Protein AF-A0A9E5TKU6-F1 (afdb_monomer_lite)

Radius of gyration: 14.05 Å; chains: 1; bounding box: 46×24×39 Å

Sequence (88 aa):
GSNSWIKYLPYDLDLKQVFRKAVQAGGSRKVLFGTDSTFFPRGWRFNILKAQYGACRELVADGVLTDEDVHRIFHDNILELTGFRPRV

Structure (mmCIF, N/CA/C/O backbone):
data_AF-A0A9E5TKU6-F1
#
_entry.id   AF-A0A9E5TKU6-F1
#
loop_
_atom_site.group_PDB
_atom_site.id
_atom_site.type_symbol
_atom_site.label_atom_id
_atom_site.label_alt_id
_atom_site.label_comp_id
_atom_site.label_asym_id
_atom_site.label_entity_id
_atom_site.label_seq_id
_atom_site.pdbx_PDB_ins_code
_atom_site.Cartn_x
_atom_site.Cartn_y
_atom_site.Cartn_z
_atom_site.occupancy
_atom_site.B_iso_or_equiv
_atom_site.auth_seq_id
_atom_site.auth_comp_id
_atom_site.auth_asym_id
_atom_site.auth_atom_id
_atom_site.pdbx_PDB_model_num
ATOM 1 N N . GLY A 1 1 ? 4.894 0.945 -10.520 1.00 76.75 1 GLY A N 1
ATOM 2 C CA . GLY A 1 1 ? 6.020 0.246 -11.164 1.00 76.75 1 GLY A CA 1
ATOM 3 C C . GLY A 1 1 ? 6.088 -1.212 -10.750 1.00 76.75 1 GLY A C 1
ATOM 4 O O . GLY A 1 1 ? 5.238 -1.685 -10.012 1.00 76.75 1 GLY A O 1
ATOM 5 N N . SER A 1 2 ? 7.088 -1.958 -11.231 1.00 82.81 2 SER A N 1
ATOM 6 C CA . SER A 1 2 ? 7.308 -3.382 -10.893 1.00 82.81 2 SER A CA 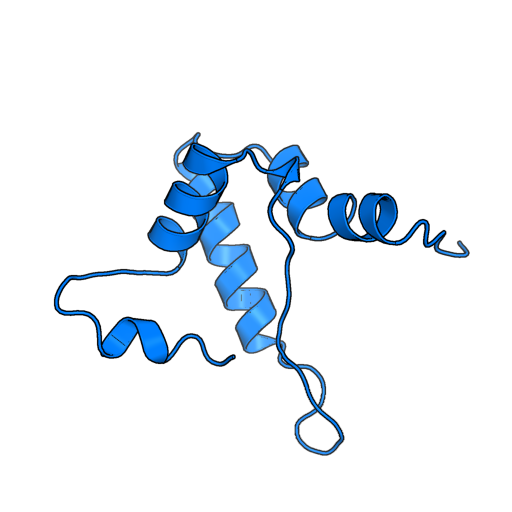1
ATOM 7 C C . SER A 1 2 ? 7.865 -3.635 -9.487 1.00 82.81 2 SER A C 1
ATOM 9 O O . SER A 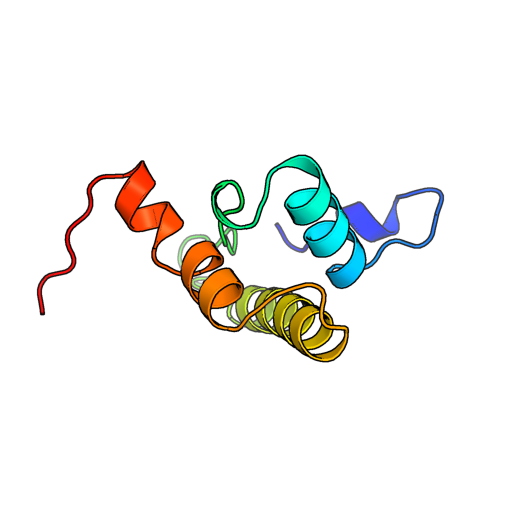1 2 ? 8.205 -4.770 -9.178 1.00 82.81 2 SER A O 1
ATOM 11 N N . ASN A 1 3 ? 8.022 -2.592 -8.668 1.00 89.12 3 ASN A N 1
ATOM 12 C CA . ASN A 1 3 ? 8.732 -2.625 -7.386 1.00 89.12 3 ASN A CA 1
ATOM 13 C C . ASN A 1 3 ? 10.201 -3.084 -7.483 1.00 89.12 3 ASN A C 1
ATOM 15 O O . ASN A 1 3 ? 10.826 -3.370 -6.471 1.00 89.12 3 ASN A O 1
ATOM 19 N N . SER A 1 4 ? 10.790 -3.097 -8.688 1.00 90.38 4 SER A N 1
ATOM 20 C CA . SER A 1 4 ? 12.187 -3.508 -8.894 1.00 90.38 4 SER A CA 1
ATOM 21 C C . SER A 1 4 ? 13.201 -2.600 -8.196 1.00 90.38 4 SER A C 1
ATOM 23 O O . SER A 1 4 ? 14.311 -3.048 -7.942 1.00 90.38 4 SER A O 1
ATOM 25 N N . TRP A 1 5 ? 12.826 -1.356 -7.871 1.00 92.00 5 TRP A N 1
ATOM 26 C CA . TRP A 1 5 ? 13.673 -0.394 -7.153 1.00 92.00 5 TRP A CA 1
ATOM 27 C C . TRP A 1 5 ? 14.168 -0.936 -5.805 1.00 92.00 5 TRP A C 1
ATOM 29 O O . TRP A 1 5 ? 15.277 -0.620 -5.393 1.00 92.00 5 TRP A O 1
ATOM 39 N N . ILE A 1 6 ? 13.381 -1.813 -5.173 1.00 93.50 6 ILE A N 1
ATOM 40 C CA . ILE A 1 6 ? 13.708 -2.474 -3.908 1.00 93.50 6 ILE A CA 1
ATOM 41 C C . ILE A 1 6 ? 15.041 -3.237 -3.997 1.00 93.50 6 ILE A C 1
ATOM 43 O O . ILE A 1 6 ? 15.831 -3.201 -3.062 1.00 93.50 6 ILE A O 1
ATOM 47 N N . LYS A 1 7 ? 15.332 -3.868 -5.145 1.00 91.31 7 LYS A N 1
ATOM 48 C CA . LYS A 1 7 ? 16.538 -4.690 -5.362 1.00 91.31 7 LYS A CA 1
ATOM 49 C C . LYS A 1 7 ? 17.844 -3.897 -5.361 1.00 91.31 7 LYS A C 1
ATOM 51 O O . LYS A 1 7 ? 18.911 -4.495 -5.321 1.00 91.31 7 LYS A O 1
ATOM 56 N N . TYR A 1 8 ? 17.758 -2.578 -5.496 1.00 93.88 8 TYR A N 1
ATOM 57 C CA . TYR A 1 8 ? 18.918 -1.700 -5.627 1.00 93.88 8 TYR A CA 1
ATOM 58 C C . TYR A 1 8 ? 19.224 -0.937 -4.336 1.00 93.88 8 TYR A C 1
ATOM 60 O O . TYR A 1 8 ? 20.085 -0.060 -4.335 1.00 93.88 8 TYR A O 1
ATOM 68 N N . LEU A 1 9 ? 18.518 -1.237 -3.244 1.00 94.38 9 LEU A N 1
ATOM 69 C CA . LEU A 1 9 ? 18.815 -0.658 -1.943 1.00 94.38 9 LEU A CA 1
ATOM 70 C C . LEU A 1 9 ? 19.967 -1.404 -1.259 1.00 94.38 9 LEU A C 1
ATOM 72 O O . LEU A 1 9 ? 20.083 -2.617 -1.412 1.00 94.38 9 LEU A O 1
ATOM 76 N N . PRO A 1 10 ? 20.797 -0.707 -0.462 1.00 94.50 10 PRO A N 1
ATOM 77 C CA . PRO A 1 10 ? 21.909 -1.324 0.262 1.00 94.50 10 PRO A CA 1
ATOM 78 C C . PRO A 1 10 ? 21.460 -2.131 1.495 1.00 94.50 10 PRO A C 1
ATOM 80 O O . PRO A 1 10 ? 22.295 -2.551 2.289 1.00 94.50 10 PRO A O 1
ATOM 83 N N . TYR A 1 11 ? 20.152 -2.305 1.692 1.00 92.88 11 TYR A N 1
ATOM 84 C CA . TYR A 1 11 ? 19.554 -3.028 2.808 1.00 92.88 11 TYR A CA 1
ATOM 85 C C . TYR A 1 11 ? 18.341 -3.825 2.334 1.00 92.88 11 TYR A C 1
ATOM 87 O O . TYR A 1 11 ? 17.670 -3.434 1.375 1.00 92.88 11 TYR A O 1
ATOM 95 N N . ASP A 1 12 ? 18.034 -4.899 3.060 1.00 91.38 12 ASP A N 1
ATOM 96 C CA . ASP A 1 12 ? 16.860 -5.716 2.792 1.00 91.38 12 ASP A CA 1
ATOM 97 C C . ASP A 1 12 ? 15.588 -4.906 3.036 1.00 91.38 12 ASP A C 1
ATOM 99 O O . ASP A 1 12 ? 15.330 -4.384 4.128 1.00 91.38 12 ASP A O 1
ATOM 103 N N . LEU A 1 13 ? 14.804 -4.784 1.972 1.00 94.75 13 LEU A N 1
ATOM 104 C CA . LEU A 1 13 ? 13.495 -4.170 1.992 1.00 94.75 13 LEU A CA 1
ATOM 105 C C . LEU A 1 13 ? 12.528 -5.086 1.244 1.00 94.75 13 LEU A C 1
ATOM 107 O O . LEU A 1 13 ? 12.843 -5.583 0.168 1.00 94.75 13 LEU A O 1
ATOM 111 N N . 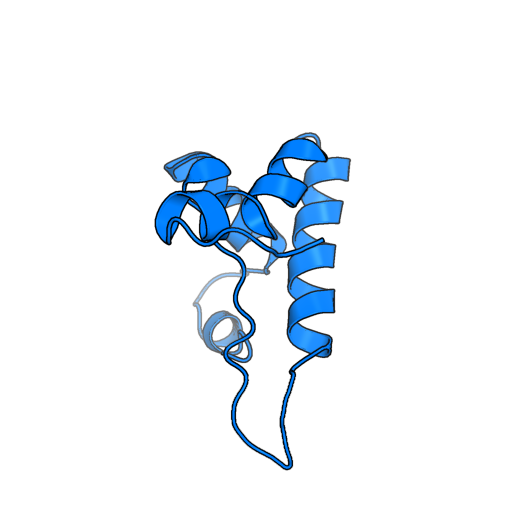ASP A 1 14 ? 11.337 -5.286 1.784 1.00 95.19 14 ASP A N 1
ATOM 112 C CA . ASP A 1 14 ? 10.233 -5.947 1.099 1.00 95.19 14 ASP A CA 1
ATOM 113 C C . ASP A 1 14 ? 8.988 -5.045 1.057 1.00 95.19 14 ASP A C 1
ATOM 115 O O . ASP A 1 14 ? 8.940 -3.949 1.629 1.00 95.19 14 ASP A O 1
ATOM 119 N N . LEU A 1 15 ? 7.952 -5.488 0.340 1.00 95.62 15 LEU A N 1
ATOM 120 C CA . LEU A 1 15 ? 6.713 -4.715 0.230 1.00 95.62 15 LEU A CA 1
ATOM 121 C C . LEU A 1 15 ? 6.001 -4.549 1.575 1.00 95.62 15 LEU A C 1
ATOM 123 O O . LEU A 1 15 ? 5.424 -3.489 1.824 1.00 95.62 15 LEU A O 1
ATOM 127 N N . LYS A 1 16 ? 6.068 -5.554 2.450 1.00 97.12 16 LYS A N 1
ATOM 128 C CA . LYS A 1 16 ? 5.469 -5.512 3.786 1.00 97.12 16 LYS A CA 1
ATOM 129 C C . LYS A 1 16 ? 6.089 -4.388 4.618 1.00 97.12 16 LYS A C 1
ATOM 131 O O . LYS A 1 16 ? 5.373 -3.598 5.232 1.00 97.12 16 LYS A O 1
ATOM 136 N N . GLN A 1 17 ? 7.410 -4.250 4.591 1.00 97.25 17 GLN A N 1
ATOM 137 C CA . GLN A 1 17 ? 8.153 -3.187 5.260 1.00 97.25 17 GLN A CA 1
ATOM 138 C C . GLN A 1 17 ? 7.857 -1.811 4.655 1.00 97.25 17 GLN A C 1
ATOM 140 O O . GLN A 1 17 ? 7.735 -0.844 5.409 1.00 97.25 17 GLN A O 1
ATOM 145 N N . VAL A 1 18 ? 7.696 -1.704 3.331 1.00 96.19 18 VAL A N 1
ATOM 146 C CA . VAL A 1 18 ? 7.288 -0.444 2.680 1.00 96.19 18 VAL A CA 1
ATOM 147 C C . VAL A 1 18 ? 5.922 0.013 3.188 1.00 96.19 18 VAL A C 1
ATOM 149 O O . VAL A 1 18 ? 5.798 1.150 3.648 1.00 96.19 18 VAL A O 1
ATOM 152 N N . PHE A 1 19 ? 4.917 -0.867 3.168 1.00 97.31 19 PHE A N 1
ATOM 153 C CA . PHE A 1 19 ? 3.582 -0.540 3.675 1.00 97.31 19 PHE A CA 1
ATOM 154 C C . PHE A 1 19 ? 3.604 -0.208 5.169 1.00 97.31 19 PHE A C 1
ATOM 156 O O . PHE A 1 19 ? 3.019 0.798 5.569 1.00 97.31 19 PHE A O 1
ATOM 163 N N . ARG A 1 20 ? 4.341 -0.976 5.982 1.00 97.88 20 ARG A N 1
ATOM 164 C CA . ARG A 1 20 ? 4.514 -0.695 7.415 1.00 97.88 20 ARG A CA 1
ATOM 165 C C . ARG A 1 20 ? 5.060 0.712 7.644 1.00 97.88 20 ARG A C 1
ATOM 167 O O . ARG A 1 20 ? 4.472 1.464 8.414 1.00 97.88 20 ARG A O 1
ATOM 174 N N . LYS A 1 21 ? 6.146 1.088 6.959 1.00 96.50 21 LYS A N 1
ATOM 175 C CA . LYS A 1 21 ? 6.754 2.423 7.093 1.00 96.50 21 LYS A CA 1
ATOM 176 C C . LYS A 1 21 ? 5.804 3.530 6.637 1.00 96.50 21 LYS A C 1
ATOM 178 O O . LYS A 1 21 ? 5.684 4.541 7.322 1.00 96.50 21 LYS A O 1
ATOM 183 N N . ALA A 1 22 ? 5.112 3.340 5.513 1.00 96.44 22 ALA A N 1
ATOM 184 C CA . ALA A 1 22 ? 4.165 4.325 4.991 1.00 96.44 22 ALA A CA 1
ATOM 185 C C . ALA A 1 22 ? 3.008 4.584 5.970 1.00 96.44 22 ALA A C 1
ATOM 187 O O . ALA A 1 22 ? 2.672 5.734 6.261 1.00 96.44 22 ALA A O 1
ATOM 188 N N . VAL A 1 23 ? 2.442 3.514 6.531 1.00 97.12 23 VAL A N 1
ATOM 189 C CA . VAL A 1 23 ? 1.342 3.596 7.497 1.00 97.12 23 VAL A CA 1
ATOM 190 C C . VAL A 1 23 ? 1.819 4.164 8.831 1.00 97.12 23 VAL A C 1
ATOM 192 O O . VAL A 1 23 ? 1.143 5.020 9.387 1.00 97.12 23 VAL A O 1
ATOM 195 N N . GLN A 1 24 ? 2.994 3.776 9.330 1.00 96.25 24 GLN A N 1
ATOM 196 C CA . GLN A 1 24 ? 3.557 4.361 10.554 1.00 96.25 24 GLN A CA 1
ATOM 197 C C . GLN A 1 24 ? 3.820 5.865 10.414 1.00 96.25 24 GLN A C 1
ATOM 199 O O . GLN A 1 24 ? 3.632 6.614 11.368 1.00 96.25 24 GLN A O 1
ATOM 204 N N . ALA A 1 25 ? 4.231 6.319 9.228 1.00 96.62 25 ALA A N 1
ATOM 205 C CA . ALA A 1 25 ? 4.516 7.727 8.983 1.00 96.62 25 ALA A CA 1
ATOM 206 C C . ALA A 1 25 ? 3.249 8.594 8.864 1.00 96.62 25 ALA A C 1
ATOM 208 O O . ALA A 1 25 ? 3.264 9.760 9.260 1.00 96.62 25 ALA A O 1
ATOM 209 N N . GLY A 1 26 ? 2.166 8.067 8.280 1.00 93.12 26 GLY A N 1
ATOM 210 C CA . GLY A 1 26 ? 1.017 8.891 7.876 1.00 93.12 26 GLY A CA 1
ATOM 211 C C . GLY A 1 26 ? -0.375 8.343 8.187 1.00 93.12 26 GLY A C 1
ATOM 212 O O . GLY A 1 26 ? -1.353 9.073 8.003 1.00 93.12 26 GLY A O 1
ATOM 213 N N . GLY A 1 27 ? -0.474 7.104 8.657 1.00 96.00 27 GLY A N 1
ATOM 214 C CA . GLY A 1 27 ? -1.713 6.340 8.774 1.00 96.00 27 GLY A CA 1
ATOM 215 C C . GLY A 1 27 ? -2.194 5.773 7.433 1.00 96.00 27 GLY A C 1
ATOM 216 O O . GLY A 1 27 ? -1.859 6.281 6.359 1.00 96.00 27 GLY A O 1
ATOM 217 N N . SER A 1 28 ? -3.038 4.740 7.494 1.00 97.06 28 SER A N 1
ATOM 218 C CA . SER A 1 28 ? -3.650 4.081 6.327 1.00 97.06 28 SER A CA 1
ATOM 219 C C . SER A 1 28 ? -4.395 5.062 5.418 1.00 97.06 28 SER A C 1
ATOM 221 O O . SER A 1 28 ? -4.319 4.958 4.198 1.00 97.06 28 SER A O 1
ATOM 223 N N . ARG A 1 29 ? -5.033 6.092 5.991 1.00 97.12 29 ARG A N 1
ATOM 224 C CA . ARG A 1 29 ? -5.762 7.155 5.271 1.00 97.12 29 ARG A CA 1
ATOM 225 C C . ARG A 1 29 ? -4.927 8.004 4.301 1.00 97.12 29 ARG A C 1
ATOM 227 O O . ARG A 1 29 ? -5.501 8.744 3.510 1.00 97.12 29 ARG A O 1
ATOM 234 N N . LYS A 1 30 ? -3.593 7.948 4.380 1.00 96.12 30 LYS A N 1
ATOM 235 C CA . LYS A 1 30 ? -2.675 8.691 3.493 1.00 96.12 30 LYS A CA 1
ATOM 236 C C . LYS A 1 30 ? -1.981 7.803 2.457 1.00 96.12 30 LYS A C 1
ATOM 238 O O . LYS A 1 30 ? -1.085 8.271 1.761 1.00 96.12 30 LYS A O 1
ATOM 243 N N . VAL A 1 31 ? -2.362 6.530 2.362 1.00 97.56 31 VAL A N 1
ATOM 244 C CA . VAL A 1 31 ? -1.744 5.557 1.455 1.00 97.56 31 VAL A CA 1
ATOM 245 C C . VAL A 1 31 ? -2.751 5.155 0.380 1.00 97.56 31 VAL A C 1
ATOM 247 O O . VAL A 1 31 ? -3.905 4.860 0.683 1.00 97.56 31 VAL A O 1
ATOM 250 N N . LEU A 1 32 ? -2.315 5.140 -0.879 1.00 96.81 32 LEU A N 1
ATOM 251 C CA . LEU A 1 32 ? -3.131 4.744 -2.026 1.00 96.81 32 LEU A CA 1
ATOM 252 C C . LEU A 1 32 ? -2.531 3.529 -2.723 1.00 96.81 32 LEU A C 1
ATOM 254 O O . LEU A 1 32 ? -1.322 3.463 -2.955 1.00 96.81 32 LEU A O 1
ATOM 258 N N . PHE A 1 33 ? -3.397 2.600 -3.105 1.00 95.56 33 PHE A N 1
ATOM 259 C CA . PHE A 1 33 ? -3.060 1.509 -4.006 1.00 95.56 33 PHE A CA 1
ATOM 260 C C . PHE A 1 33 ? -2.875 1.997 -5.454 1.00 95.56 33 PHE A C 1
ATOM 262 O O . PHE A 1 33 ? -3.636 2.826 -5.955 1.00 95.56 33 PHE A O 1
ATOM 269 N N . GLY A 1 34 ? -1.896 1.425 -6.163 1.00 93.88 34 GLY A N 1
ATOM 270 C CA . GLY A 1 34 ? -1.689 1.688 -7.585 1.00 93.88 34 GLY A CA 1
ATOM 271 C C . GLY A 1 34 ? -0.800 0.647 -8.263 1.00 93.88 34 GLY A C 1
ATOM 272 O O . GLY A 1 34 ? 0.300 0.337 -7.799 1.00 93.88 34 GLY A O 1
ATOM 273 N N . THR A 1 35 ? -1.261 0.112 -9.398 1.00 92.31 35 THR A N 1
ATOM 274 C CA . THR A 1 35 ? -0.525 -0.915 -10.158 1.00 92.31 35 THR A CA 1
ATOM 275 C C . THR A 1 35 ? 0.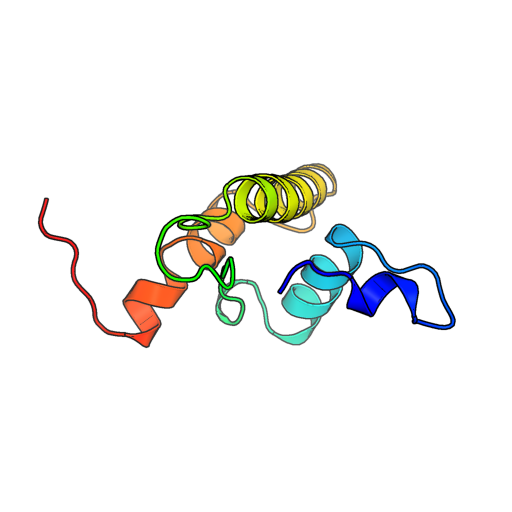466 -0.354 -11.167 1.00 92.31 35 THR A C 1
ATOM 277 O O . THR A 1 35 ? 1.358 -1.094 -11.590 1.00 92.31 35 THR A O 1
ATOM 280 N N . ASP A 1 36 ? 0.328 0.924 -11.550 1.00 90.25 36 ASP A N 1
ATOM 281 C CA . ASP A 1 36 ? 1.079 1.519 -12.667 1.00 90.25 36 ASP A CA 1
ATOM 282 C C . ASP A 1 36 ? 0.921 0.658 -13.936 1.00 90.25 36 ASP A C 1
ATOM 284 O O . ASP A 1 36 ? 1.874 0.141 -14.531 1.00 90.25 36 ASP A O 1
ATOM 288 N N . SER A 1 37 ? -0.347 0.371 -14.239 1.00 91.12 37 SER A N 1
ATOM 289 C CA . SER A 1 37 ? -0.764 -0.343 -15.441 1.00 91.12 37 SER A CA 1
ATOM 290 C C . SER A 1 37 ? -0.734 0.591 -16.648 1.00 91.12 37 SER A C 1
ATOM 292 O O . SER A 1 37 ? -0.760 1.810 -16.519 1.00 91.12 37 SER A O 1
ATOM 294 N N . THR A 1 38 ? -0.670 0.007 -17.839 1.00 87.50 38 THR A N 1
ATOM 295 C CA . THR A 1 38 ? -0.547 0.740 -19.105 1.00 87.50 38 THR A CA 1
ATOM 296 C C . THR A 1 38 ? -1.513 0.161 -20.141 1.00 87.50 38 THR A C 1
ATOM 298 O O . THR A 1 38 ? -2.309 -0.726 -19.829 1.00 87.50 38 THR A O 1
ATOM 301 N N . PHE A 1 39 ? -1.448 0.666 -21.368 1.00 82.94 39 PHE A N 1
ATOM 302 C CA . PHE A 1 39 ? -2.302 0.272 -22.475 1.00 82.94 39 PHE A CA 1
ATOM 303 C C . PHE A 1 39 ? -2.043 -1.174 -22.944 1.00 82.94 39 PHE A C 1
ATOM 305 O O . PHE A 1 39 ? -1.107 -1.869 -22.526 1.00 82.94 39 PHE A O 1
ATOM 312 N N . PHE A 1 40 ? -2.940 -1.651 -23.801 1.00 80.50 40 PHE A N 1
ATOM 313 C CA . PHE A 1 40 ? -2.891 -2.973 -24.422 1.00 80.50 40 PHE A CA 1
ATOM 314 C C . PHE A 1 40 ? -1.584 -3.180 -25.227 1.00 80.50 40 PHE A C 1
ATOM 316 O O . PHE A 1 40 ? -1.157 -2.250 -25.905 1.00 80.50 40 PHE A O 1
ATOM 323 N N . PRO A 1 41 ? -0.926 -4.360 -25.196 1.00 85.69 41 PRO A N 1
ATOM 324 C CA . PRO A 1 41 ? -1.409 -5.652 -24.692 1.00 85.69 41 PRO A CA 1
ATOM 325 C C . PRO A 1 41 ? -1.097 -5.941 -23.222 1.00 85.69 41 PRO A C 1
ATOM 327 O O . PRO A 1 41 ? -1.594 -6.923 -22.682 1.00 85.69 41 PRO A O 1
ATOM 330 N N . ARG A 1 42 ? -0.283 -5.114 -22.551 1.00 85.00 42 ARG A N 1
ATOM 331 C CA . ARG A 1 42 ? 0.113 -5.382 -21.158 1.00 85.00 42 ARG A CA 1
ATOM 332 C C . ARG A 1 42 ? -1.058 -5.205 -20.193 1.00 85.00 42 ARG A C 1
ATOM 334 O O . ARG A 1 42 ? -1.214 -6.017 -19.287 1.00 85.00 42 ARG A O 1
ATOM 341 N N . GLY A 1 43 ? -1.855 -4.153 -20.394 1.00 89.56 43 GLY A N 1
ATOM 342 C CA . GLY A 1 43 ? -3.091 -3.920 -19.653 1.00 89.56 43 GLY A CA 1
ATOM 343 C C . GLY A 1 43 ? -2.912 -3.894 -18.132 1.00 89.56 43 GLY A C 1
ATOM 344 O O . GLY A 1 43 ? -1.903 -3.414 -17.600 1.00 89.56 43 GLY A O 1
ATOM 345 N N . TRP A 1 44 ? -3.928 -4.409 -17.436 1.00 92.38 44 TRP A N 1
ATOM 346 C CA . TRP A 1 44 ? -3.993 -4.454 -15.979 1.00 92.38 44 TRP A CA 1
ATOM 347 C C . TRP A 1 44 ? -2.979 -5.428 -15.368 1.00 92.38 44 TRP A C 1
ATOM 349 O O . TRP A 1 44 ? -2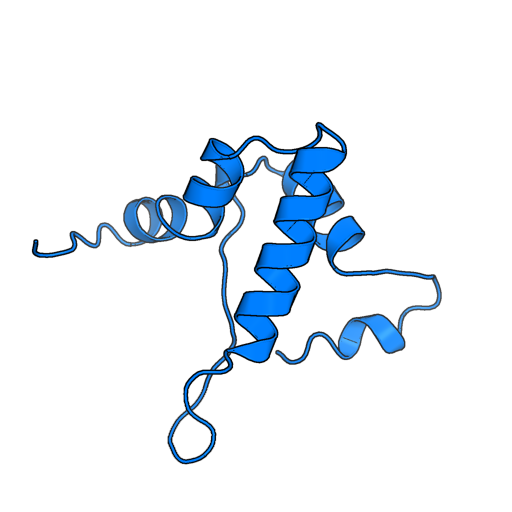.993 -6.633 -15.624 1.00 92.38 44 TRP A O 1
ATOM 359 N N . ARG A 1 45 ? -2.124 -4.919 -14.478 1.00 93.19 45 ARG A N 1
ATOM 360 C CA . ARG A 1 45 ? -1.075 -5.702 -13.812 1.00 93.19 45 ARG A CA 1
ATOM 361 C C . ARG A 1 45 ? -1.591 -6.403 -12.556 1.00 93.19 45 ARG A C 1
ATOM 363 O O . ARG A 1 45 ? -1.298 -5.995 -11.430 1.00 93.19 45 ARG A O 1
ATOM 370 N N . PHE A 1 46 ? -2.317 -7.502 -12.748 1.00 93.25 46 PHE A N 1
ATOM 371 C CA . PHE A 1 46 ? -2.890 -8.297 -11.653 1.00 93.25 46 PHE A CA 1
ATOM 372 C C . PHE A 1 46 ? -1.842 -8.828 -10.658 1.00 93.25 46 PHE A C 1
ATOM 374 O O . PHE A 1 46 ? -2.097 -8.919 -9.459 1.00 93.25 46 PHE A O 1
ATOM 381 N N . ASN A 1 47 ? -0.630 -9.131 -11.124 1.00 93.31 47 ASN A N 1
ATOM 382 C CA . ASN A 1 47 ? 0.463 -9.564 -10.254 1.00 93.31 47 ASN A CA 1
ATOM 383 C C . ASN A 1 47 ? 0.884 -8.483 -9.240 1.00 93.31 47 ASN A C 1
ATOM 385 O O . ASN A 1 47 ? 1.241 -8.819 -8.114 1.00 93.31 47 ASN A O 1
ATOM 389 N N . ILE A 1 48 ? 0.809 -7.200 -9.614 1.00 95.19 48 ILE A N 1
ATOM 390 C CA . ILE A 1 48 ? 1.110 -6.086 -8.706 1.00 95.19 48 ILE A CA 1
ATOM 391 C C . ILE A 1 48 ? 0.003 -5.926 -7.664 1.00 95.19 48 ILE A C 1
ATOM 393 O O . ILE A 1 48 ? 0.318 -5.759 -6.488 1.00 95.19 48 ILE A O 1
ATOM 397 N N . LEU A 1 49 ? -1.267 -6.057 -8.069 1.00 95.94 49 LEU A N 1
ATOM 398 C CA . LEU A 1 49 ? -2.396 -6.111 -7.133 1.00 95.94 49 LEU A CA 1
ATOM 399 C C . LEU A 1 49 ? -2.190 -7.224 -6.101 1.00 95.94 49 LEU A C 1
ATOM 401 O O . LEU A 1 49 ? -2.201 -6.951 -4.904 1.00 95.94 49 LEU A O 1
ATOM 405 N N . LYS A 1 50 ? -1.947 -8.458 -6.560 1.00 96.75 50 LYS A N 1
ATOM 406 C CA . LYS A 1 50 ? -1.769 -9.619 -5.677 1.00 96.75 50 LYS A CA 1
ATOM 407 C C . LYS A 1 50 ? -0.613 -9.416 -4.691 1.00 96.75 50 LYS A C 1
ATOM 409 O O . LYS A 1 50 ? -0.779 -9.700 -3.511 1.00 96.75 50 LYS A O 1
ATOM 414 N N . ALA A 1 51 ? 0.527 -8.902 -5.155 1.00 96.44 51 ALA A N 1
ATOM 415 C CA . ALA A 1 51 ? 1.692 -8.670 -4.303 1.00 96.44 51 ALA A CA 1
ATOM 416 C C . ALA A 1 51 ? 1.450 -7.578 -3.246 1.00 96.44 51 ALA A C 1
ATOM 418 O O . ALA A 1 51 ? 1.776 -7.775 -2.079 1.00 96.44 51 ALA A O 1
ATOM 419 N N . GLN A 1 52 ? 0.863 -6.440 -3.633 1.00 97.00 52 GLN A N 1
ATOM 420 C CA . GLN A 1 52 ? 0.583 -5.348 -2.694 1.00 97.00 52 GLN A CA 1
ATOM 421 C C . GLN A 1 52 ? -0.509 -5.731 -1.688 1.00 97.00 52 GLN A C 1
ATOM 423 O O . GLN A 1 52 ? -0.351 -5.491 -0.495 1.00 97.00 52 GLN A O 1
ATOM 428 N N . TYR A 1 53 ? -1.585 -6.374 -2.151 1.00 97.94 53 TYR A N 1
ATOM 429 C CA . TYR A 1 53 ? -2.654 -6.845 -1.272 1.00 97.94 53 TYR A CA 1
ATOM 430 C C . TYR A 1 53 ? -2.137 -7.895 -0.283 1.00 97.94 53 TYR A C 1
ATOM 432 O O . TYR A 1 53 ? -2.398 -7.783 0.910 1.00 97.94 53 TYR A O 1
ATOM 440 N N . GLY A 1 54 ? -1.333 -8.858 -0.750 1.00 98.19 54 GLY A N 1
ATOM 441 C CA . GLY A 1 54 ? -0.681 -9.852 0.108 1.00 98.19 54 GLY A CA 1
ATOM 442 C C . GLY A 1 54 ? 0.169 -9.217 1.211 1.00 98.19 54 GLY A C 1
ATOM 443 O O . GLY A 1 54 ? -0.013 -9.547 2.378 1.00 98.19 54 GLY A O 1
ATOM 444 N N . ALA A 1 55 ? 1.000 -8.228 0.870 1.00 97.88 55 ALA A N 1
ATOM 445 C CA . ALA A 1 55 ? 1.803 -7.497 1.852 1.00 97.88 55 ALA A CA 1
ATOM 446 C C . ALA A 1 55 ? 0.943 -6.810 2.930 1.00 97.88 55 ALA A C 1
ATOM 448 O O . ALA A 1 55 ? 1.277 -6.854 4.114 1.00 97.88 55 ALA A O 1
ATOM 449 N N . CYS A 1 56 ? -0.193 -6.216 2.549 1.00 98.38 56 CYS A N 1
ATOM 450 C CA . CYS A 1 56 ? -1.144 -5.655 3.508 1.00 98.38 56 CYS A CA 1
ATOM 451 C C . CYS A 1 56 ? -1.812 -6.736 4.371 1.00 98.38 56 CYS A C 1
ATOM 453 O O . CYS A 1 56 ? -1.942 -6.540 5.576 1.00 98.38 56 CYS A O 1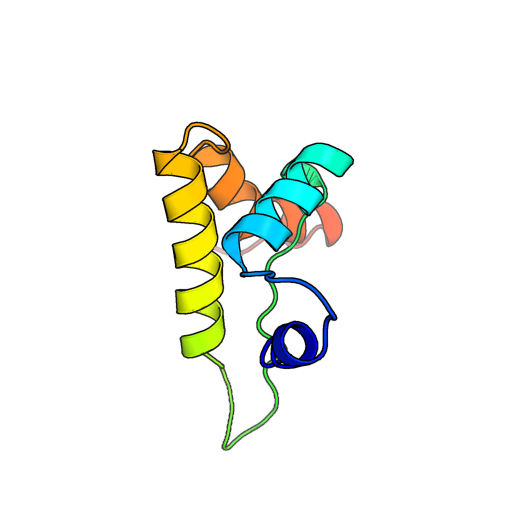
ATOM 455 N N . ARG A 1 57 ? -2.180 -7.893 3.803 1.00 98.50 57 ARG A N 1
ATOM 456 C CA . ARG A 1 57 ? -2.742 -9.021 4.572 1.00 98.50 57 ARG A CA 1
ATOM 457 C C . ARG A 1 57 ? -1.762 -9.578 5.598 1.00 98.50 57 ARG A C 1
ATOM 459 O O . ARG A 1 57 ? -2.174 -9.912 6.703 1.00 98.50 57 ARG A O 1
ATOM 466 N N . GLU A 1 58 ? -0.477 -9.637 5.269 1.00 98.62 58 GLU A N 1
ATOM 467 C CA . GLU A 1 58 ? 0.559 -10.015 6.233 1.00 98.62 58 GLU A CA 1
ATOM 468 C C . GLU A 1 58 ? 0.686 -8.992 7.370 1.00 98.62 58 GLU A C 1
ATOM 470 O O . GLU A 1 58 ? 0.930 -9.372 8.508 1.00 98.62 58 GLU A O 1
ATOM 475 N N . LEU A 1 59 ? 0.489 -7.697 7.101 1.00 98.38 59 LEU A N 1
ATOM 476 C CA . LEU A 1 59 ? 0.447 -6.677 8.156 1.00 98.38 59 LEU A CA 1
ATOM 477 C C . LEU A 1 59 ? -0.812 -6.754 9.021 1.00 98.38 59 LEU A C 1
ATOM 479 O O . LEU A 1 59 ? -0.740 -6.405 10.197 1.00 98.38 59 LEU A O 1
ATOM 483 N N . VAL A 1 60 ? -1.933 -7.225 8.469 1.00 98.44 60 VAL A N 1
ATOM 484 C CA . VAL A 1 60 ? -3.122 -7.557 9.268 1.00 98.44 60 VAL A CA 1
ATOM 485 C C . VAL A 1 60 ? -2.816 -8.721 10.210 1.00 98.44 60 VAL A C 1
ATOM 487 O O . VAL A 1 60 ? -3.098 -8.631 11.401 1.00 98.44 60 VAL A O 1
ATOM 490 N N . ALA A 1 61 ? -2.163 -9.779 9.717 1.00 97.94 61 ALA A N 1
ATOM 491 C CA . ALA A 1 61 ? -1.744 -10.908 10.553 1.00 97.94 61 ALA A CA 1
ATOM 492 C C . ALA A 1 61 ? -0.747 -10.501 11.658 1.00 97.94 61 ALA A C 1
ATOM 494 O O . ALA A 1 61 ? -0.808 -11.034 12.763 1.00 97.94 61 ALA A O 1
ATOM 495 N N . ASP A 1 62 ? 0.124 -9.526 11.388 1.00 97.31 62 ASP A N 1
ATOM 496 C CA . ASP A 1 62 ? 1.052 -8.956 12.375 1.00 97.31 62 ASP A CA 1
ATOM 497 C C . ASP A 1 62 ? 0.379 -7.974 13.365 1.00 97.31 62 ASP A C 1
ATOM 499 O O . ASP A 1 62 ? 1.059 -7.435 14.240 1.00 97.31 62 ASP A O 1
ATOM 503 N N . GLY A 1 63 ? -0.917 -7.671 13.214 1.00 97.31 63 GLY A N 1
ATOM 504 C CA . GLY A 1 63 ? -1.642 -6.701 14.049 1.00 97.31 63 GLY A CA 1
ATOM 505 C C . GLY A 1 63 ? -1.281 -5.231 13.792 1.00 97.31 63 GLY A C 1
ATOM 506 O O . GLY A 1 63 ? -1.570 -4.371 14.620 1.00 97.31 63 GLY A O 1
ATOM 507 N N . VAL A 1 64 ? -0.628 -4.928 12.665 1.00 97.25 64 VAL A N 1
ATOM 508 C CA . VAL A 1 64 ? -0.234 -3.560 12.277 1.00 97.25 64 VAL A CA 1
ATOM 509 C C . VAL A 1 64 ? -1.357 -2.831 11.537 1.00 97.25 64 VAL A C 1
ATOM 511 O O . VAL A 1 64 ? -1.446 -1.609 11.630 1.00 97.25 64 VAL A O 1
ATOM 514 N N . LEU A 1 65 ? -2.177 -3.566 10.785 1.00 98.06 65 LEU A N 1
ATOM 515 C CA . LEU A 1 65 ? -3.324 -3.052 10.034 1.00 98.06 65 LEU A CA 1
ATOM 516 C C . LEU A 1 65 ? -4.602 -3.776 10.447 1.00 98.06 65 LEU A C 1
ATOM 518 O O . LEU A 1 65 ? -4.552 -4.944 10.831 1.00 98.06 65 LEU A O 1
ATOM 522 N N . THR A 1 66 ? -5.746 -3.122 10.281 1.00 98.44 66 THR A N 1
ATOM 523 C CA . THR A 1 66 ? -7.053 -3.793 10.290 1.00 98.44 66 THR A CA 1
ATOM 524 C C . THR A 1 66 ? -7.563 -4.047 8.870 1.00 98.44 66 THR A C 1
ATOM 526 O O . THR A 1 66 ? -6.999 -3.559 7.886 1.00 98.44 66 THR A O 1
ATOM 529 N N . ASP A 1 67 ? -8.648 -4.809 8.737 1.00 98.38 67 ASP A N 1
ATOM 530 C CA . ASP A 1 67 ? -9.299 -5.006 7.439 1.00 98.38 67 ASP A CA 1
ATOM 531 C C . ASP A 1 67 ? -9.891 -3.697 6.891 1.00 98.38 67 ASP A C 1
ATOM 533 O O . ASP A 1 67 ? -9.846 -3.460 5.681 1.00 98.38 67 ASP A O 1
ATOM 537 N N . GLU A 1 68 ? -10.352 -2.801 7.766 1.00 98.25 68 GLU A N 1
ATOM 538 C CA . GLU A 1 68 ? -10.788 -1.450 7.407 1.00 98.25 68 GLU A CA 1
ATOM 539 C C . GLU A 1 68 ? -9.631 -0.607 6.863 1.00 98.25 68 GLU A C 1
ATOM 541 O O . GLU A 1 68 ? -9.811 0.116 5.883 1.00 98.25 68 GLU A O 1
ATOM 546 N N . ASP A 1 69 ? -8.427 -0.718 7.431 1.00 98.31 69 ASP A N 1
ATOM 547 C CA . ASP A 1 69 ? -7.256 -0.025 6.889 1.00 98.31 69 ASP A CA 1
ATOM 548 C C . ASP A 1 69 ? -6.928 -0.491 5.470 1.00 98.31 69 ASP A C 1
ATOM 550 O O . ASP A 1 69 ? -6.628 0.326 4.593 1.00 98.31 69 ASP A O 1
ATOM 554 N N . VAL A 1 70 ? -7.002 -1.803 5.223 1.00 98.38 70 VAL A N 1
ATOM 555 C CA . VAL A 1 70 ? -6.807 -2.360 3.880 1.00 98.38 70 VAL A CA 1
ATOM 556 C C . VAL A 1 70 ? -7.900 -1.854 2.941 1.00 98.38 70 VAL A C 1
ATOM 558 O O . VAL A 1 70 ? -7.591 -1.400 1.838 1.00 98.38 70 VAL A O 1
ATOM 561 N N . HIS A 1 71 ? -9.161 -1.853 3.373 1.00 98.00 71 HIS A N 1
ATOM 562 C CA . HIS A 1 71 ? -10.260 -1.301 2.582 1.00 98.00 71 HIS A CA 1
ATOM 563 C C . HIS A 1 71 ? -10.012 0.168 2.216 1.00 98.00 71 HIS A C 1
ATOM 565 O O . HIS A 1 71 ? -10.131 0.552 1.051 1.00 98.00 71 HIS A O 1
ATOM 571 N N . ARG A 1 72 ? -9.546 0.985 3.166 1.00 97.69 72 ARG A N 1
ATOM 572 C CA . ARG A 1 72 ? -9.195 2.382 2.897 1.00 97.69 72 ARG A CA 1
ATOM 573 C C . ARG A 1 72 ? -8.098 2.524 1.848 1.00 97.69 72 ARG A C 1
ATOM 575 O O . ARG A 1 72 ? -8.261 3.311 0.916 1.00 97.69 72 ARG A O 1
ATOM 582 N N . ILE A 1 73 ? -7.007 1.765 1.968 1.00 98.12 73 ILE A N 1
ATOM 583 C CA . ILE A 1 73 ? -5.859 1.837 1.045 1.00 98.12 73 ILE A CA 1
ATOM 584 C C . ILE A 1 73 ? -6.263 1.482 -0.393 1.00 98.12 73 ILE A C 1
ATOM 586 O O . ILE A 1 73 ? -5.788 2.109 -1.345 1.00 98.12 73 ILE A O 1
ATOM 590 N N . PHE A 1 74 ? -7.127 0.478 -0.555 1.00 97.88 74 PHE A N 1
ATOM 591 C CA . PHE A 1 74 ? -7.497 -0.071 -1.861 1.00 97.88 74 PHE A CA 1
ATOM 592 C C . PHE A 1 74 ? -8.785 0.521 -2.450 1.00 97.88 74 PHE A C 1
ATOM 594 O O . PHE A 1 74 ? -9.041 0.312 -3.636 1.00 97.88 74 PHE A O 1
ATOM 601 N N . HIS A 1 75 ? -9.574 1.260 -1.666 1.00 96.81 75 HIS A N 1
ATOM 602 C CA . HIS A 1 75 ? -10.876 1.775 -2.090 1.00 96.81 75 HIS A CA 1
ATOM 603 C C . HIS A 1 75 ? -11.182 3.180 -1.546 1.00 96.81 75 HIS A C 1
ATOM 605 O O . HIS A 1 75 ? -11.211 4.138 -2.317 1.00 96.81 75 HIS A O 1
ATOM 611 N N . ASP A 1 76 ? -11.396 3.349 -0.239 1.00 97.69 76 ASP A N 1
ATOM 612 C CA . ASP A 1 76 ? -12.018 4.593 0.255 1.00 97.69 76 ASP A CA 1
ATOM 613 C C . ASP A 1 76 ? -11.145 5.828 0.046 1.00 97.69 76 ASP A C 1
ATOM 615 O O . ASP A 1 76 ? -11.655 6.897 -0.287 1.00 97.69 76 ASP A O 1
ATOM 619 N N . ASN A 1 77 ? -9.823 5.694 0.186 1.00 97.94 77 ASN A N 1
ATOM 620 C CA . ASN A 1 77 ? -8.920 6.833 0.066 1.00 97.94 77 ASN A CA 1
ATOM 621 C C . ASN A 1 77 ? -8.933 7.430 -1.349 1.00 97.94 77 ASN A C 1
ATOM 623 O O . ASN A 1 77 ? -8.819 8.647 -1.484 1.00 97.94 77 ASN A O 1
ATOM 627 N N . ILE A 1 78 ? -9.081 6.616 -2.406 1.00 97.56 78 ILE A N 1
ATOM 628 C CA . ILE A 1 78 ? -9.143 7.160 -3.771 1.00 97.56 78 ILE A CA 1
ATOM 629 C C . ILE A 1 78 ? -10.482 7.857 -4.023 1.00 97.56 78 ILE A C 1
ATOM 631 O O . ILE A 1 78 ? -10.508 8.892 -4.689 1.00 97.56 78 ILE A O 1
ATOM 635 N N . LEU A 1 79 ? -11.578 7.350 -3.452 1.00 97.12 79 LEU A N 1
ATOM 636 C CA . LEU A 1 79 ? -12.889 7.997 -3.542 1.00 97.12 79 LEU A CA 1
ATOM 637 C C . LEU A 1 79 ? -12.907 9.328 -2.788 1.00 97.12 79 LEU A C 1
ATOM 639 O O . LEU A 1 79 ? -13.367 10.328 -3.333 1.00 97.12 79 LEU A O 1
ATOM 643 N N . GLU A 1 80 ? -12.353 9.363 -1.574 1.00 96.62 80 GLU A N 1
ATOM 644 C CA . GLU A 1 80 ? -12.229 10.582 -0.766 1.00 96.62 80 GLU A CA 1
ATOM 645 C C . GLU A 1 80 ? -11.349 11.623 -1.472 1.00 96.62 80 GLU A C 1
ATOM 647 O O . GLU A 1 80 ? -11.737 12.784 -1.580 1.00 96.62 80 GLU A O 1
ATOM 652 N N . LEU A 1 81 ? -10.199 11.205 -2.017 1.00 96.94 81 LEU A N 1
ATOM 653 C CA . LEU A 1 81 ? -9.268 12.109 -2.695 1.00 96.94 81 LEU A CA 1
ATOM 654 C C . LEU A 1 81 ? -9.847 12.702 -3.987 1.00 96.94 81 LEU A C 1
ATOM 656 O O . LEU A 1 81 ? -9.588 13.861 -4.303 1.00 96.94 81 LEU A O 1
ATOM 660 N N . THR A 1 82 ? -10.582 11.904 -4.762 1.00 97.12 82 THR A N 1
ATOM 661 C CA . THR A 1 82 ? -11.070 12.311 -6.092 1.00 97.12 82 THR A CA 1
ATOM 662 C C . THR A 1 82 ? -12.496 12.853 -6.078 1.00 97.12 82 THR A C 1
ATOM 664 O O . THR A 1 82 ? -12.931 13.446 -7.063 1.00 97.12 82 THR A O 1
ATOM 667 N N . GLY A 1 83 ? -13.254 12.619 -5.004 1.00 96.56 83 GLY A N 1
ATOM 668 C CA . GLY A 1 83 ? -14.695 12.865 -4.962 1.00 96.56 83 GLY A CA 1
ATOM 669 C C . GLY A 1 83 ? -15.505 11.957 -5.897 1.00 96.56 83 GLY A C 1
ATOM 670 O O . GLY A 1 83 ? -16.697 12.204 -6.101 1.00 96.56 83 GLY A O 1
ATOM 671 N N . PHE A 1 84 ? -14.885 10.926 -6.485 1.00 96.19 84 PHE A N 1
ATOM 672 C CA . PHE A 1 84 ? -15.560 9.997 -7.386 1.00 96.19 84 PHE A CA 1
ATOM 673 C C . PHE A 1 84 ? -16.639 9.208 -6.636 1.00 96.19 84 PHE A C 1
ATOM 675 O O . PHE A 1 84 ? -16.415 8.703 -5.538 1.00 96.19 84 PHE A O 1
ATOM 682 N N . ARG A 1 85 ? -17.820 9.081 -7.248 1.00 94.88 85 ARG A N 1
ATOM 683 C CA . ARG A 1 85 ? -18.942 8.304 -6.713 1.00 94.88 85 ARG A CA 1
ATOM 684 C C . ARG A 1 85 ? -19.260 7.162 -7.677 1.00 94.88 85 ARG A C 1
ATOM 686 O O . ARG A 1 85 ? -19.813 7.437 -8.746 1.00 94.88 85 ARG A O 1
ATOM 693 N N . PRO A 1 86 ? -18.906 5.909 -7.337 1.00 89.88 86 PRO A N 1
ATOM 694 C CA . PRO A 1 86 ? -19.252 4.754 -8.154 1.00 89.88 86 PRO A CA 1
ATOM 695 C C . PRO A 1 86 ? -20.770 4.684 -8.340 1.00 89.88 86 PRO A C 1
ATOM 697 O O . PRO A 1 86 ? -21.523 4.878 -7.385 1.00 89.88 86 PRO A O 1
ATOM 700 N N . ARG A 1 87 ? -21.227 4.433 -9.569 1.00 89.00 87 ARG A N 1
ATOM 701 C CA . ARG A 1 87 ? -22.635 4.106 -9.816 1.00 89.00 87 ARG A CA 1
ATOM 702 C C . ARG A 1 87 ? -22.823 2.628 -9.487 1.00 89.00 87 ARG A C 1
ATOM 704 O O . ARG A 1 87 ? -22.063 1.812 -10.005 1.00 89.00 87 ARG A O 1
ATOM 711 N N . VAL A 1 88 ? -23.766 2.344 -8.591 1.00 71.94 88 VAL A N 1
ATOM 712 C CA . VAL A 1 88 ? -24.197 0.983 -8.233 1.00 71.94 88 VAL A CA 1
ATOM 713 C C . VAL A 1 88 ? -25.016 0.395 -9.373 1.00 71.94 88 VAL A C 1
ATOM 715 O O . VAL A 1 88 ? -25.799 1.172 -9.968 1.00 71.94 88 VAL A O 1
#

Secondary structure (DSSP, 8-state):
--SGGGGGSSS---HHHHHHHHHHHH-GGG--------STTT---HHHHHHHHHHHHHHHHTTS--HHHHHIIIIIHHHHHH------

pLDDT: mean 94.46, std 4.97, range [71.94, 98.62]

Foldseek 3Di:
DQPCVQVVDPDHDALLNVVLVVCVVPHLLVAADDDPADDPPRGDDVVSVVRNLVSVVVCVVVVSDPPVSSCNRYPVSVCVVPVDDDDD